Protein AF-A0A3L8BVW7-F1 (afdb_monomer)

Nearest PDB structures (foldseek):
  5ls9-assembly1_E-2  TM=4.929E-01  e=3.696E+00  Archaeoglobus fulgidus
  8w7u-assembly1_A  TM=4.649E-01  e=6.362E+00  Ureaplasma diversum
  1s3q-assembly1_J-2  TM=2.972E-01  e=4.705E+00  Archaeoglobus fulgidus

Radius of gyration: 19.29 Å; Cα contacts (8 Å, |Δi|>4): 44; chains: 1; bounding box: 49×31×50 Å

Secondary structure (DSSP, 8-state):
---THHHHHHHTTS-S-TT-------S-TTS-HHHHHHHHHHHHHHHHHHHHHHHHH-----HHHHHHHHHHHHHHHHHHHHHHHH-

Sequence (87 aa):
MVNLEKAQVMKKYITGDSNRFIPATRYETDKTVSALKGLAQRAILEADKLRVDYLDNDVPCTNVSIRRLQRIAAAAETEVILRNLFN

Solvent-accessible surface area (backbone atoms only — not comparable to full-atom values): 5277 Å² total; per-residue (Å²): 141,84,66,74,63,67,60,52,66,62,53,74,75,76,75,66,70,95,80,67,85,73,79,81,85,80,55,72,81,90,54,50,68,68,53,30,53,54,48,19,54,50,26,46,54,55,32,51,48,56,51,50,61,28,70,79,61,77,50,83,73,62,61,64,58,41,52,49,26,48,51,51,19,52,47,29,50,49,38,44,51,51,43,77,75,76,110

Foldseek 3Di:
DDDCVVVVVVVVVVPDDPPDDDDDDQPPPVDDLVRLQVLLVVLQVVLVVLVVVCVVPVPPDPVVSSVVSNVSNVRSVVNSVVVVVPD

Structure (mmCIF, N/CA/C/O backbone):
data_AF-A0A3L8BVW7-F1
#
_entry.id   AF-A0A3L8BVW7-F1
#
loop_
_atom_site.group_PDB
_atom_site.id
_atom_site.type_symbol
_atom_site.label_atom_id
_atom_site.label_alt_id
_atom_site.label_comp_id
_atom_site.label_asym_id
_atom_site.label_entity_id
_atom_site.label_seq_id
_atom_site.pdbx_PDB_ins_code
_atom_site.Cartn_x
_atom_site.Cartn_y
_atom_site.Cartn_z
_atom_site.occupancy
_atom_site.B_iso_or_equiv
_atom_site.auth_seq_id
_atom_site.auth_comp_id
_atom_site.auth_asym_id
_atom_site.auth_atom_id
_atom_site.pdbx_PDB_model_num
ATOM 1 N N . MET A 1 1 ? 38.115 25.906 13.446 1.00 51.16 1 MET A N 1
ATOM 2 C CA . MET A 1 1 ? 36.890 25.833 14.272 1.00 51.16 1 MET A CA 1
ATOM 3 C C . MET A 1 1 ? 35.703 25.595 13.349 1.00 51.16 1 MET A C 1
ATOM 5 O O . MET A 1 1 ? 35.353 26.516 1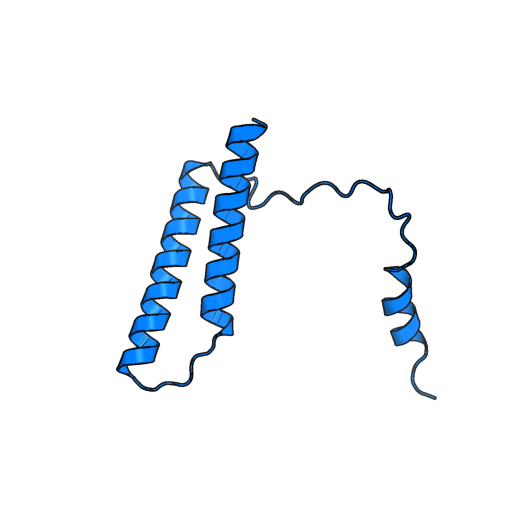2.633 1.00 51.16 1 MET A O 1
ATOM 9 N N . VAL A 1 2 ? 35.169 24.365 13.322 1.00 39.94 2 VAL A N 1
ATOM 10 C CA . VAL A 1 2 ? 33.908 23.932 12.669 1.00 39.94 2 VAL A CA 1
ATOM 11 C C . VAL A 1 2 ? 33.489 22.610 13.336 1.00 39.94 2 VAL A C 1
ATOM 13 O O . VAL A 1 2 ? 34.357 21.778 13.574 1.00 39.94 2 VAL A O 1
ATOM 16 N N . ASN A 1 3 ? 32.224 22.300 13.630 1.00 46.19 3 ASN A N 1
ATOM 17 C CA . ASN A 1 3 ? 31.284 23.094 14.430 1.00 46.19 3 ASN A CA 1
ATOM 18 C C . ASN A 1 3 ? 30.670 22.113 15.445 1.00 46.19 3 ASN A C 1
ATOM 20 O O . ASN A 1 3 ? 30.022 21.146 15.036 1.00 46.19 3 ASN A O 1
ATOM 24 N N . LEU A 1 4 ? 30.885 22.323 16.751 1.00 49.19 4 LEU A N 1
ATOM 25 C CA . LEU A 1 4 ? 30.452 21.378 17.801 1.00 49.19 4 LEU A CA 1
ATOM 26 C C . LEU A 1 4 ? 28.925 21.154 17.833 1.00 49.19 4 LEU A C 1
ATOM 28 O O . LEU A 1 4 ? 28.457 20.124 18.317 1.00 49.19 4 LEU A O 1
ATOM 32 N N . GLU A 1 5 ? 28.154 22.081 17.273 1.00 52.03 5 GLU A N 1
ATOM 33 C CA . GLU A 1 5 ? 26.689 22.056 17.231 1.00 52.03 5 GLU A CA 1
ATOM 34 C C . GLU A 1 5 ? 26.129 20.810 16.527 1.00 52.03 5 GLU A C 1
ATOM 36 O O . GLU A 1 5 ? 25.176 20.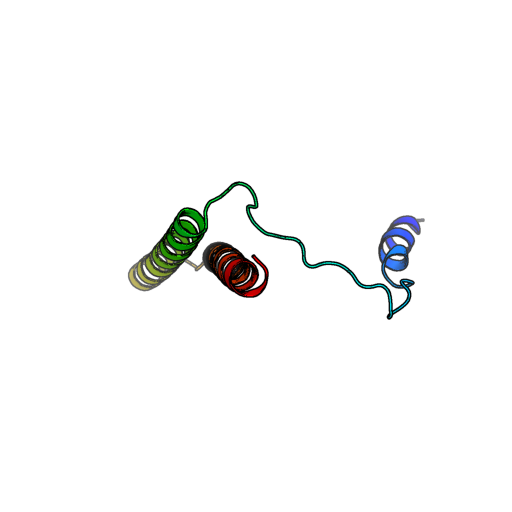203 17.016 1.00 52.03 5 GLU A O 1
ATOM 41 N N . LYS A 1 6 ? 26.750 20.344 15.429 1.00 48.94 6 LYS A N 1
ATOM 42 C CA . LYS A 1 6 ? 26.271 19.141 14.715 1.00 48.94 6 LYS A CA 1
ATOM 43 C C . LYS A 1 6 ? 26.386 17.870 15.567 1.00 48.94 6 LYS A C 1
ATOM 45 O O . LYS A 1 6 ? 25.529 16.994 15.468 1.00 48.94 6 LYS A O 1
ATOM 50 N N . ALA A 1 7 ? 27.382 17.791 16.452 1.00 45.06 7 ALA A N 1
ATOM 51 C CA . ALA A 1 7 ? 27.517 16.681 17.397 1.00 45.06 7 ALA A CA 1
ATOM 52 C C . ALA A 1 7 ? 26.481 16.748 18.538 1.00 45.06 7 ALA A C 1
ATOM 54 O O . ALA A 1 7 ? 26.046 15.710 19.038 1.00 45.06 7 ALA A O 1
ATOM 55 N N . GLN A 1 8 ? 26.042 17.950 18.930 1.00 46.44 8 GLN A N 1
ATOM 56 C CA . GLN A 1 8 ? 24.994 18.127 19.941 1.00 46.44 8 GLN A CA 1
ATOM 57 C C . GLN A 1 8 ? 23.596 17.784 19.407 1.00 46.44 8 GLN A C 1
ATOM 59 O O . GLN A 1 8 ? 22.813 17.170 20.133 1.00 46.44 8 GLN A O 1
ATOM 64 N N . VAL A 1 9 ? 23.298 18.080 18.135 1.00 45.78 9 VAL A N 1
ATOM 65 C CA . VAL A 1 9 ? 22.020 17.688 17.503 1.00 45.78 9 VAL A CA 1
ATOM 66 C C . VAL A 1 9 ? 21.872 16.163 17.428 1.00 45.78 9 VAL A C 1
ATOM 68 O O . VAL A 1 9 ? 20.787 15.648 17.688 1.00 45.78 9 VAL A O 1
ATOM 71 N N . MET A 1 10 ? 22.953 15.421 17.157 1.00 43.25 10 MET A N 1
ATOM 72 C CA . MET A 1 10 ? 22.912 13.951 17.126 1.00 43.25 10 MET A CA 1
ATOM 73 C C . MET A 1 10 ? 22.867 13.300 18.518 1.00 43.25 10 MET A C 1
ATOM 75 O O . MET A 1 10 ? 22.216 12.271 18.683 1.00 43.25 10 MET A O 1
ATOM 79 N N . LYS A 1 11 ? 23.499 13.892 19.544 1.00 40.03 11 LYS A N 1
ATOM 80 C CA . LYS A 1 11 ? 23.480 13.328 20.908 1.00 40.03 11 LYS A CA 1
ATOM 81 C C . LYS A 1 11 ? 22.137 13.467 21.631 1.00 40.03 11 LYS A C 1
ATOM 83 O O . LYS A 1 11 ? 21.856 12.662 22.512 1.00 40.03 11 LYS A O 1
ATOM 88 N N . LYS A 1 12 ? 21.289 14.434 21.261 1.00 45.16 12 LYS A N 1
ATOM 89 C CA . LYS A 1 12 ? 20.032 14.713 21.985 1.00 45.16 12 LYS A CA 1
ATOM 90 C C . LYS A 1 12 ? 18.935 13.646 21.812 1.00 45.16 12 LYS A C 1
ATOM 92 O O . LYS A 1 12 ? 17.955 13.677 22.546 1.00 45.16 12 LYS A O 1
ATOM 97 N N . TYR A 1 13 ? 19.113 12.702 20.885 1.00 51.09 13 TYR A N 1
ATOM 98 C CA . TYR A 1 13 ? 18.175 11.600 20.625 1.00 51.09 13 TYR A CA 1
ATOM 99 C C . TYR A 1 13 ? 18.615 10.244 21.207 1.00 51.09 13 TYR A C 1
ATOM 101 O O . TYR A 1 13 ? 17.880 9.272 21.074 1.00 51.09 13 TYR A O 1
ATOM 109 N N . ILE A 1 14 ? 19.786 10.160 21.858 1.00 54.53 14 ILE A N 1
ATOM 110 C CA . ILE A 1 14 ? 20.351 8.895 22.383 1.00 54.53 14 ILE A CA 1
ATOM 111 C C . ILE A 1 14 ? 20.569 8.961 23.909 1.00 54.53 14 ILE A C 1
ATOM 113 O O . ILE A 1 14 ? 21.467 8.339 24.467 1.00 54.53 14 ILE A O 1
ATOM 117 N N . THR A 1 15 ? 19.718 9.723 24.597 1.00 49.91 15 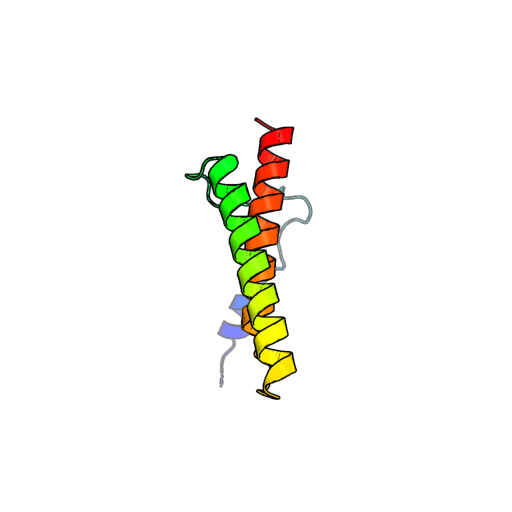THR A N 1
ATOM 118 C CA . THR A 1 15 ? 19.514 9.659 26.056 1.00 49.91 15 THR A CA 1
ATOM 119 C C . THR A 1 15 ? 18.017 9.721 26.366 1.00 49.91 15 THR A C 1
ATOM 121 O O . THR A 1 15 ? 17.552 10.579 27.114 1.00 49.91 15 THR A O 1
ATOM 124 N N . GLY A 1 16 ? 17.243 8.853 25.714 1.00 47.12 16 GLY A N 1
ATOM 125 C CA . GLY A 1 16 ? 15.874 8.550 26.121 1.00 47.12 16 GLY A CA 1
ATOM 126 C C . GLY A 1 16 ? 15.879 7.327 27.030 1.00 47.12 16 GLY A C 1
ATOM 127 O O . GLY A 1 16 ? 16.538 6.341 26.703 1.00 47.12 16 GLY A O 1
ATOM 128 N N . ASP A 1 17 ? 15.140 7.382 28.142 1.00 54.06 17 ASP A N 1
ATOM 129 C CA . ASP A 1 17 ? 14.822 6.196 28.942 1.00 54.06 17 ASP A CA 1
ATOM 130 C C . ASP A 1 17 ? 14.315 5.084 28.010 1.00 54.06 17 ASP A C 1
ATOM 132 O O . ASP A 1 17 ? 13.299 5.265 27.332 1.00 54.06 17 ASP A O 1
ATOM 136 N N . SER A 1 18 ? 14.969 3.919 28.004 1.00 59.31 18 SER A N 1
ATOM 137 C CA . SER A 1 18 ? 14.609 2.782 27.136 1.00 59.31 18 SER A CA 1
ATOM 138 C C . SER A 1 18 ? 13.211 2.201 27.404 1.00 59.31 18 SER A C 1
ATOM 140 O O . SER A 1 18 ? 12.769 1.315 26.681 1.00 59.31 18 SER A O 1
ATOM 142 N N . ASN A 1 19 ? 12.514 2.712 28.426 1.00 63.69 19 ASN A N 1
ATOM 143 C CA . ASN A 1 19 ? 11.179 2.300 28.857 1.00 63.69 19 ASN A CA 1
ATOM 144 C C . ASN A 1 19 ? 10.074 3.328 28.542 1.00 63.69 19 ASN A C 1
ATOM 146 O O . ASN A 1 19 ? 8.929 3.124 28.945 1.00 63.69 19 ASN A O 1
ATOM 150 N N . ARG A 1 20 ? 10.358 4.439 27.843 1.00 67.44 20 ARG A N 1
ATOM 151 C CA . ARG A 1 20 ? 9.284 5.343 27.394 1.00 67.44 20 ARG A CA 1
ATOM 152 C C . ARG A 1 20 ? 8.515 4.713 26.237 1.00 67.44 20 ARG A C 1
ATOM 154 O O . ARG A 1 20 ? 9.028 4.613 25.128 1.00 67.44 20 ARG A O 1
ATOM 161 N N . PHE A 1 21 ? 7.263 4.341 26.497 1.00 74.06 21 PHE A N 1
ATOM 162 C CA . PHE A 1 21 ? 6.319 3.927 25.464 1.00 74.06 21 PHE A CA 1
ATOM 163 C C . PHE A 1 21 ? 6.130 5.054 24.439 1.00 74.06 21 PHE A C 1
ATOM 165 O O . PHE A 1 21 ? 5.593 6.115 24.761 1.00 74.06 21 PHE A O 1
ATOM 172 N N . ILE A 1 22 ? 6.576 4.819 23.205 1.00 74.19 22 ILE A N 1
ATOM 173 C CA . ILE A 1 22 ? 6.301 5.691 22.063 1.00 74.19 22 ILE A CA 1
ATOM 174 C C . ILE A 1 22 ? 5.073 5.105 21.353 1.00 74.19 22 ILE A C 1
ATOM 176 O O . ILE A 1 22 ? 5.176 4.001 20.813 1.00 74.19 22 ILE A O 1
ATOM 180 N N . PRO A 1 23 ? 3.911 5.786 21.353 1.00 67.75 23 PRO A N 1
ATOM 181 C CA . PRO A 1 23 ? 2.737 5.296 20.642 1.00 67.75 23 PRO A CA 1
ATOM 182 C C . PRO A 1 23 ? 3.020 5.221 19.139 1.00 67.75 23 PRO A C 1
ATOM 184 O O . PRO A 1 23 ? 3.674 6.098 18.574 1.00 67.75 23 PRO A O 1
ATOM 187 N N . ALA A 1 24 ? 2.503 4.183 18.479 1.00 72.75 24 ALA A N 1
ATOM 188 C CA . ALA A 1 24 ? 2.634 4.039 17.036 1.00 72.75 24 ALA A CA 1
ATOM 189 C C . ALA A 1 24 ? 1.932 5.200 16.312 1.00 72.75 24 ALA A C 1
ATOM 191 O O . ALA A 1 24 ? 0.729 5.417 16.483 1.00 72.75 24 ALA A O 1
ATOM 192 N N . THR A 1 25 ? 2.677 5.936 15.484 1.00 81.19 25 THR A N 1
ATOM 193 C CA . THR A 1 25 ? 2.122 7.001 14.643 1.00 81.19 25 THR A CA 1
ATOM 194 C C . THR A 1 25 ? 1.129 6.403 13.650 1.00 81.19 25 THR A C 1
ATOM 196 O O . THR A 1 25 ? 1.513 5.630 12.773 1.00 81.19 25 THR A O 1
ATOM 199 N N . ARG A 1 26 ? -0.149 6.766 13.789 1.00 84.31 26 ARG A N 1
ATOM 200 C CA . ARG A 1 26 ? -1.226 6.336 12.889 1.00 84.31 26 ARG A CA 1
ATOM 201 C C . ARG A 1 26 ? -1.065 6.990 11.515 1.00 84.31 26 ARG A C 1
ATOM 203 O O . ARG A 1 26 ? -0.684 8.157 11.425 1.00 84.31 26 ARG A O 1
ATOM 210 N N . TYR A 1 27 ? -1.361 6.247 10.455 1.00 88.69 27 TYR A N 1
ATOM 211 C CA . TYR A 1 27 ? -1.243 6.713 9.071 1.00 88.69 27 TYR A CA 1
ATOM 212 C C . TYR A 1 27 ? -2.613 7.158 8.535 1.00 88.69 27 TYR A C 1
ATOM 214 O O . TYR A 1 27 ? -3.611 6.483 8.779 1.00 88.69 27 TYR A O 1
ATOM 222 N N . GLU A 1 28 ? -2.668 8.296 7.825 1.00 86.19 28 GLU A N 1
ATOM 223 C CA . GLU A 1 28 ? -3.858 8.797 7.098 1.00 86.19 28 GLU A CA 1
ATOM 224 C C . GLU A 1 28 ? -5.182 8.610 7.885 1.00 86.19 28 GLU A C 1
ATOM 226 O O . GLU A 1 28 ? -6.113 7.905 7.471 1.00 86.19 28 GLU A O 1
ATOM 231 N N . THR A 1 29 ? -5.234 9.177 9.096 1.00 84.88 29 THR A N 1
ATOM 232 C CA . THR A 1 29 ? -6.330 8.988 10.068 1.00 84.88 29 THR A CA 1
ATOM 233 C C . THR A 1 29 ? -7.688 9.491 9.575 1.00 84.88 29 THR A C 1
ATOM 235 O O . THR A 1 29 ? -8.717 8.998 10.028 1.00 84.88 29 THR A O 1
ATOM 238 N N . ASP A 1 30 ? -7.688 10.409 8.610 1.00 90.31 30 ASP A N 1
ATOM 239 C CA . ASP A 1 30 ? -8.847 10.958 7.901 1.00 90.31 30 ASP A CA 1
ATOM 240 C C . ASP A 1 30 ? -9.518 9.962 6.937 1.00 90.31 30 ASP A C 1
ATOM 242 O O . ASP A 1 30 ? -10.708 10.082 6.641 1.00 90.31 30 ASP A O 1
ATOM 246 N N . LYS A 1 31 ? -8.773 8.975 6.424 1.00 89.81 31 LYS A N 1
ATOM 247 C CA . LYS A 1 31 ? -9.261 8.058 5.381 1.00 89.81 31 LYS A CA 1
ATOM 248 C C . LYS A 1 31 ? -10.076 6.923 5.973 1.00 89.81 31 LYS A C 1
ATOM 250 O O . LYS A 1 31 ? -9.813 6.471 7.079 1.00 89.81 31 LYS A O 1
ATOM 255 N N . THR A 1 32 ? -11.044 6.395 5.228 1.00 93.94 32 THR A N 1
ATOM 256 C CA . THR A 1 32 ? -11.758 5.167 5.623 1.00 93.94 32 THR A CA 1
ATOM 257 C C . THR A 1 32 ? -10.897 3.923 5.376 1.00 93.94 32 THR A C 1
ATOM 259 O O . THR A 1 32 ? -9.982 3.943 4.554 1.00 93.94 32 THR A O 1
ATOM 262 N N . VAL A 1 33 ? -11.220 2.795 6.023 1.00 93.19 33 VAL A N 1
ATOM 263 C CA . VAL A 1 33 ? -10.542 1.501 5.777 1.00 93.19 33 VAL A CA 1
ATOM 264 C C . VAL A 1 33 ? -10.587 1.102 4.294 1.00 93.19 33 VAL A C 1
ATOM 266 O O . VAL A 1 33 ? -9.601 0.595 3.764 1.00 93.19 33 VAL A O 1
ATOM 269 N N . SER A 1 34 ? -11.697 1.373 3.597 1.00 95.12 34 SER A N 1
ATOM 270 C CA . SER A 1 34 ? -11.813 1.114 2.154 1.00 95.12 34 SER A CA 1
ATOM 271 C C . SER A 1 34 ? -10.881 2.012 1.328 1.00 95.12 34 SER A C 1
ATOM 273 O O . SER A 1 34 ? -10.187 1.532 0.432 1.00 95.12 34 SER A O 1
ATOM 275 N N . ALA A 1 35 ? -10.783 3.301 1.678 1.00 95.19 35 ALA A N 1
ATOM 276 C CA . ALA A 1 35 ? -9.871 4.232 1.018 1.00 95.19 35 ALA A CA 1
ATOM 277 C C . ALA A 1 35 ? -8.393 3.853 1.232 1.00 95.19 35 ALA A C 1
ATOM 279 O O . ALA A 1 35 ? -7.613 3.920 0.285 1.00 95.19 35 ALA A O 1
ATOM 280 N N . LEU A 1 36 ? -8.015 3.389 2.431 1.00 95.06 36 LEU A N 1
ATOM 281 C CA . LEU A 1 36 ? -6.668 2.871 2.707 1.00 95.06 36 LEU A CA 1
ATOM 282 C C . LEU A 1 36 ? -6.341 1.624 1.874 1.00 95.06 36 LEU A C 1
ATOM 284 O O . LEU A 1 36 ? -5.265 1.556 1.285 1.00 95.06 36 LEU A O 1
ATOM 288 N N . LYS A 1 37 ? -7.274 0.666 1.760 1.00 96.25 37 LYS A N 1
ATOM 289 C CA . LYS A 1 37 ? -7.100 -0.516 0.895 1.00 96.25 37 LYS A CA 1
ATOM 290 C C . LYS A 1 37 ? -6.896 -0.122 -0.571 1.00 96.25 37 LYS A C 1
ATOM 292 O O . LYS A 1 37 ? -5.976 -0.624 -1.211 1.00 96.25 37 LYS A O 1
ATOM 297 N N . GLY A 1 38 ? -7.696 0.815 -1.086 1.00 97.12 38 GLY A N 1
ATOM 298 C CA . GLY A 1 38 ? -7.538 1.332 -2.450 1.00 97.12 38 GLY A CA 1
ATOM 299 C C . GLY A 1 38 ? -6.219 2.085 -2.671 1.00 97.12 38 GLY A C 1
ATOM 300 O O . GLY A 1 38 ? -5.628 1.994 -3.747 1.00 97.12 38 GLY A O 1
ATOM 301 N N . LEU A 1 39 ? -5.725 2.793 -1.650 1.00 96.31 39 LEU A N 1
ATOM 302 C CA . LEU A 1 39 ? -4.428 3.473 -1.663 1.00 96.31 39 LEU A CA 1
ATOM 303 C C . LEU A 1 39 ? -3.276 2.456 -1.722 1.00 96.31 39 LEU A C 1
ATOM 305 O O . LEU A 1 39 ? -2.401 2.589 -2.579 1.00 96.31 39 LEU A O 1
ATOM 309 N N . ALA A 1 40 ? -3.316 1.407 -0.892 1.00 96.56 40 ALA A N 1
ATOM 310 C CA . ALA A 1 40 ? -2.332 0.325 -0.912 1.00 96.56 40 ALA A CA 1
ATOM 311 C C . ALA A 1 40 ? -2.275 -0.379 -2.276 1.00 96.56 40 ALA A C 1
ATOM 313 O O . ALA A 1 40 ? -1.212 -0.449 -2.892 1.00 96.56 40 ALA A O 1
ATOM 314 N N . GLN A 1 41 ? -3.430 -0.811 -2.792 1.00 97.56 41 GLN A N 1
ATOM 315 C CA . GLN A 1 41 ? -3.544 -1.462 -4.101 1.00 97.56 41 GLN A CA 1
ATOM 316 C C . GLN A 1 41 ? -3.000 -0.586 -5.236 1.00 97.56 41 GLN A C 1
ATOM 318 O O . GLN A 1 41 ? -2.248 -1.071 -6.080 1.00 97.56 41 GLN A O 1
ATOM 323 N N . ARG A 1 42 ? -3.328 0.714 -5.248 1.00 97.81 42 ARG A N 1
ATOM 324 C CA . ARG A 1 42 ? -2.819 1.649 -6.262 1.00 97.81 42 ARG A CA 1
ATOM 325 C C . ARG A 1 42 ? -1.300 1.795 -6.193 1.00 97.81 42 ARG A C 1
ATOM 327 O O . ARG A 1 42 ? -0.652 1.749 -7.232 1.00 97.81 42 ARG A O 1
ATOM 334 N N . ALA A 1 43 ? -0.739 1.935 -4.992 1.00 96.50 43 ALA A N 1
ATOM 335 C CA . ALA A 1 43 ? 0.703 2.069 -4.808 1.00 96.50 43 ALA A CA 1
ATOM 336 C C . ALA A 1 43 ? 1.469 0.792 -5.210 1.00 96.50 43 ALA A C 1
ATOM 338 O O . ALA A 1 43 ? 2.561 0.894 -5.765 1.00 96.50 43 ALA A O 1
ATOM 339 N N . ILE A 1 44 ? 0.892 -0.396 -4.990 1.00 96.88 44 ILE A N 1
ATOM 340 C CA . ILE A 1 44 ? 1.445 -1.672 -5.477 1.00 96.88 44 ILE A CA 1
ATOM 341 C C . ILE A 1 44 ? 1.443 -1.704 -7.011 1.00 96.88 44 ILE A C 1
ATOM 343 O O . ILE A 1 44 ? 2.502 -1.874 -7.608 1.00 96.88 44 ILE A O 1
ATOM 347 N N . LEU A 1 45 ? 0.294 -1.449 -7.649 1.00 97.00 45 LEU A N 1
ATOM 348 C CA . LEU A 1 45 ? 0.168 -1.455 -9.114 1.00 97.00 45 LEU A CA 1
ATOM 349 C C . LEU A 1 45 ? 1.106 -0.447 -9.796 1.00 97.00 45 LEU A C 1
ATOM 351 O O . LEU A 1 45 ? 1.690 -0.749 -10.832 1.00 97.00 45 LEU A O 1
ATOM 355 N N . GLU A 1 46 ? 1.281 0.741 -9.214 1.00 95.25 46 GLU A N 1
ATOM 356 C CA . GLU A 1 46 ? 2.218 1.750 -9.716 1.00 95.25 46 GLU A CA 1
ATOM 357 C C . GLU A 1 46 ? 3.682 1.300 -9.551 1.00 95.25 46 GLU A C 1
ATOM 359 O O . GLU A 1 46 ? 4.495 1.489 -10.456 1.00 95.25 46 GLU A O 1
ATOM 364 N N . ALA A 1 47 ? 4.020 0.640 -8.436 1.00 93.56 47 ALA A N 1
ATOM 365 C CA . ALA A 1 47 ? 5.352 0.078 -8.216 1.00 93.56 47 ALA A CA 1
ATOM 366 C C . ALA A 1 47 ? 5.664 -1.073 -9.184 1.00 93.56 47 ALA A C 1
ATOM 368 O O . ALA A 1 47 ? 6.790 -1.162 -9.670 1.00 93.56 47 ALA A O 1
ATOM 369 N N . ASP A 1 48 ? 4.685 -1.930 -9.473 1.00 92.81 48 ASP A N 1
ATOM 370 C CA . ASP A 1 48 ? 4.822 -3.040 -10.418 1.00 92.81 48 ASP A CA 1
ATOM 371 C C . ASP A 1 48 ? 4.907 -2.550 -11.861 1.00 92.81 48 ASP A C 1
ATOM 373 O O . ASP A 1 48 ? 5.771 -3.013 -12.604 1.00 92.81 48 ASP A O 1
ATOM 377 N N . LYS A 1 49 ? 4.120 -1.535 -12.238 1.00 91.56 49 LYS A N 1
ATOM 378 C CA . LYS A 1 49 ? 4.273 -0.886 -13.542 1.00 91.56 49 LYS A CA 1
ATOM 379 C C . LYS A 1 49 ? 5.694 -0.341 -13.727 1.00 91.56 49 LYS A C 1
ATOM 381 O O . LYS A 1 49 ? 6.331 -0.647 -14.726 1.00 91.56 49 LYS A O 1
ATOM 386 N N . LEU A 1 50 ? 6.239 0.367 -12.732 1.00 89.31 50 LEU A N 1
ATOM 387 C CA . LEU A 1 50 ? 7.621 0.867 -12.779 1.00 89.31 50 LEU A CA 1
ATOM 388 C C . LEU A 1 50 ? 8.688 -0.245 -12.840 1.00 89.31 50 LEU A C 1
ATOM 390 O O . LEU A 1 50 ? 9.803 0.025 -13.281 1.00 89.31 50 LEU A O 1
ATOM 394 N N . ARG A 1 51 ? 8.388 -1.477 -12.400 1.00 87.38 51 ARG A N 1
ATOM 395 C CA . ARG A 1 51 ? 9.282 -2.641 -12.568 1.00 87.38 51 ARG A CA 1
ATOM 396 C C . ARG A 1 51 ? 9.267 -3.178 -13.994 1.00 87.38 51 ARG A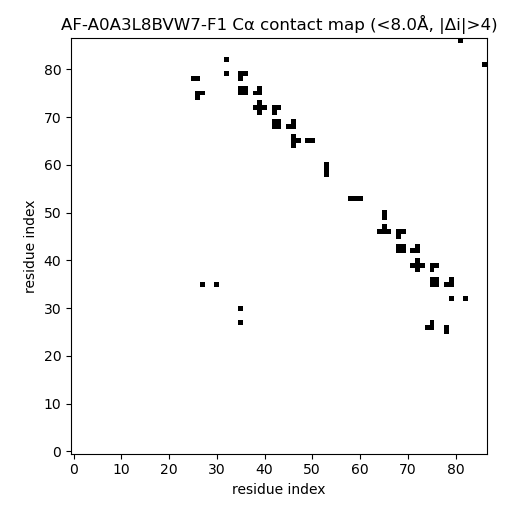 C 1
ATOM 398 O O . ARG A 1 51 ? 10.324 -3.548 -14.491 1.00 87.38 51 ARG A O 1
ATOM 405 N N . VAL A 1 52 ? 8.094 -3.221 -14.622 1.00 87.69 52 VAL A N 1
ATOM 406 C CA . VAL A 1 52 ? 7.935 -3.647 -16.021 1.00 87.69 52 VAL A CA 1
ATOM 407 C C . VAL A 1 52 ? 8.543 -2.598 -16.953 1.00 87.69 52 VAL A C 1
ATOM 409 O O . VAL A 1 52 ? 9.452 -2.920 -17.708 1.00 87.69 52 VAL A O 1
ATOM 412 N N . ASP A 1 53 ? 8.169 -1.324 -16.786 1.00 84.06 53 ASP A N 1
ATOM 413 C CA . ASP A 1 53 ? 8.724 -0.198 -17.548 1.00 84.06 53 ASP A CA 1
ATOM 414 C C . ASP A 1 53 ? 10.268 -0.126 -17.423 1.00 84.06 53 ASP A C 1
ATOM 416 O O . ASP A 1 53 ? 10.947 0.274 -18.367 1.00 84.06 53 ASP A O 1
ATOM 420 N N . TYR A 1 54 ? 10.837 -0.534 -16.278 1.00 81.12 54 TYR A N 1
ATOM 421 C CA . TYR A 1 54 ? 12.287 -0.686 -16.088 1.00 81.12 54 TYR A CA 1
ATOM 422 C C . TYR A 1 54 ? 12.881 -1.822 -16.932 1.00 81.12 54 TYR A C 1
ATOM 424 O O . TYR A 1 54 ? 13.876 -1.614 -17.624 1.00 81.12 54 TYR A O 1
ATOM 432 N N . LEU A 1 55 ? 1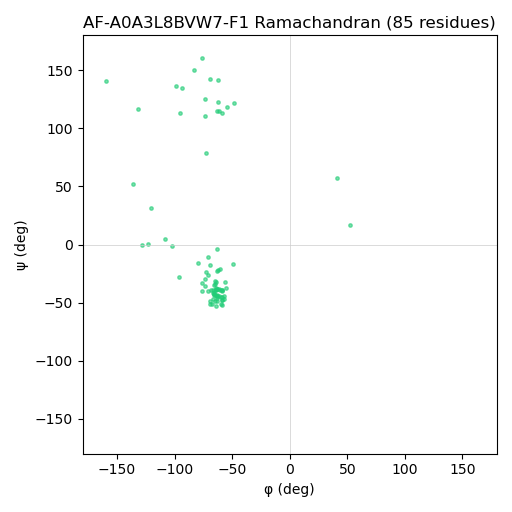2.286 -3.016 -16.841 1.00 80.25 55 LEU A N 1
ATOM 433 C CA . LEU A 1 55 ? 12.779 -4.236 -17.479 1.00 80.25 55 LEU A CA 1
ATOM 434 C C . LEU A 1 55 ? 12.771 -4.124 -19.010 1.00 80.25 55 LEU A C 1
ATOM 436 O O . LEU A 1 55 ? 13.707 -4.580 -19.656 1.00 80.25 55 LEU A O 1
ATOM 440 N N . ASP A 1 56 ? 11.739 -3.489 -19.565 1.00 80.06 56 ASP A N 1
ATOM 441 C CA . ASP A 1 56 ? 11.518 -3.416 -21.012 1.00 80.06 56 ASP A CA 1
ATOM 442 C C . ASP A 1 56 ? 12.383 -2.352 -21.720 1.00 80.06 56 ASP A C 1
ATOM 444 O O . ASP A 1 56 ? 12.497 -2.379 -22.944 1.00 80.06 56 ASP A O 1
ATOM 448 N N . ASN A 1 57 ? 12.978 -1.400 -20.983 1.00 74.50 57 ASN A N 1
ATOM 449 C CA . ASN A 1 57 ? 13.641 -0.222 -21.568 1.00 74.50 57 ASN A CA 1
ATOM 450 C C . ASN A 1 57 ? 15.124 -0.037 -21.174 1.00 74.50 57 ASN A C 1
ATOM 452 O O . ASN A 1 57 ? 15.717 0.963 -21.578 1.00 74.50 57 ASN A O 1
ATOM 456 N N . ASP A 1 58 ? 15.719 -0.920 -20.359 1.00 64.44 58 ASP A N 1
ATOM 457 C CA . ASP A 1 58 ? 17.100 -0.803 -19.825 1.00 64.44 58 ASP A CA 1
ATOM 458 C C . ASP A 1 58 ? 17.421 0.547 -19.116 1.00 64.44 58 ASP A C 1
ATOM 460 O O . ASP A 1 58 ? 18.575 0.907 -18.863 1.00 64.44 58 ASP A O 1
ATOM 464 N N . VAL A 1 59 ? 16.393 1.320 -18.745 1.00 63.47 59 VAL A N 1
ATOM 465 C CA . VAL A 1 59 ? 16.526 2.639 -18.100 1.00 63.47 59 VAL A CA 1
ATOM 466 C C . VAL A 1 59 ? 16.962 2.450 -16.648 1.00 63.47 59 VAL A C 1
ATOM 468 O O . VAL A 1 59 ? 16.231 1.805 -15.915 1.00 63.47 59 VAL A O 1
ATOM 471 N N . PRO A 1 60 ? 18.055 3.044 -16.132 1.00 60.53 60 PRO A N 1
ATOM 472 C CA . PRO A 1 60 ? 18.527 2.776 -14.769 1.00 60.53 60 PRO A CA 1
ATOM 473 C C . PRO A 1 60 ? 17.453 3.007 -13.687 1.00 60.53 60 PRO A C 1
ATOM 475 O O . PRO A 1 60 ? 16.976 4.125 -13.475 1.00 60.53 60 PRO A O 1
ATOM 478 N N . CYS A 1 61 ? 17.096 1.938 -12.960 1.00 58.47 61 CYS A N 1
ATOM 479 C CA . CYS A 1 61 ? 16.022 1.953 -11.972 1.00 58.47 61 CYS A CA 1
ATOM 480 C C . CYS A 1 61 ? 16.325 2.955 -10.857 1.00 58.47 61 CYS A C 1
ATOM 482 O O . CYS A 1 61 ? 17.195 2.724 -10.006 1.00 58.47 61 CYS A O 1
ATOM 484 N N . THR A 1 62 ? 15.509 4.005 -10.746 1.00 63.44 62 THR A N 1
ATOM 485 C CA . THR A 1 62 ? 15.408 4.746 -9.488 1.00 63.44 62 THR A CA 1
ATOM 486 C C . THR A 1 62 ? 14.637 3.898 -8.476 1.00 63.44 62 THR A C 1
ATOM 488 O O . THR A 1 62 ? 13.480 4.151 -8.150 1.00 63.44 62 THR A O 1
ATOM 491 N N . ASN A 1 63 ? 15.333 2.916 -7.889 1.00 75.69 63 ASN A N 1
ATOM 492 C CA . ASN A 1 63 ? 14.872 2.070 -6.779 1.00 75.69 63 ASN A CA 1
ATOM 493 C C . ASN A 1 63 ? 14.268 2.887 -5.612 1.00 75.69 63 ASN A C 1
ATOM 495 O O . ASN A 1 63 ? 13.606 2.345 -4.732 1.00 75.69 63 ASN A O 1
ATOM 499 N N . VAL A 1 64 ? 14.529 4.195 -5.555 1.00 84.19 64 VAL A N 1
ATOM 500 C CA . VAL A 1 64 ? 13.878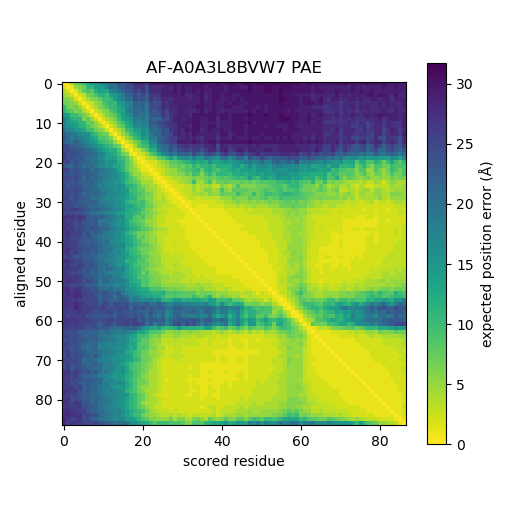 5.172 -4.672 1.00 84.19 64 VAL A CA 1
ATOM 501 C C . VAL A 1 64 ? 12.356 5.225 -4.880 1.00 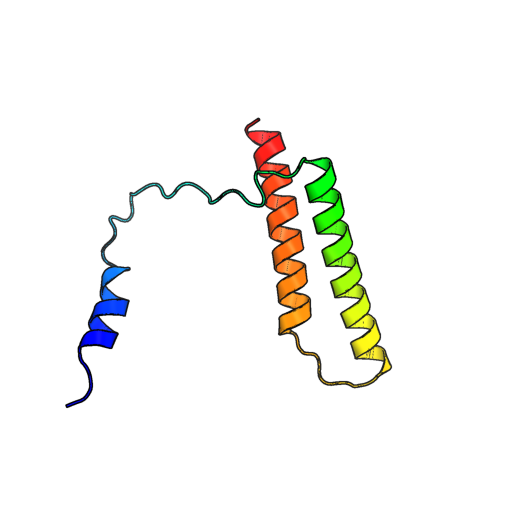84.19 64 VAL A C 1
ATOM 503 O O . VAL A 1 64 ? 11.626 5.159 -3.894 1.00 84.19 64 VAL A O 1
ATOM 506 N N . SER A 1 65 ? 11.870 5.299 -6.122 1.00 87.94 65 SER A N 1
ATOM 507 C CA . SER A 1 65 ? 10.444 5.466 -6.451 1.00 87.94 65 SER A CA 1
ATOM 508 C C . SER A 1 65 ? 9.634 4.217 -6.105 1.00 87.94 65 SER A C 1
ATOM 510 O O . SER A 1 65 ? 8.663 4.303 -5.355 1.00 87.94 65 SER A O 1
ATOM 512 N N . ILE A 1 66 ? 10.108 3.041 -6.529 1.00 90.25 66 ILE A N 1
ATOM 513 C CA . ILE A 1 66 ? 9.510 1.743 -6.177 1.00 90.25 66 ILE A CA 1
ATOM 514 C C . ILE A 1 66 ? 9.497 1.556 -4.651 1.00 90.25 66 ILE A C 1
ATOM 516 O O . ILE A 1 66 ? 8.450 1.267 -4.076 1.00 90.25 66 ILE A O 1
ATOM 520 N N . ARG A 1 67 ? 10.617 1.816 -3.952 1.00 91.44 67 ARG A N 1
ATOM 521 C CA . ARG A 1 67 ? 10.662 1.715 -2.479 1.00 91.44 67 ARG A CA 1
ATOM 522 C C . ARG A 1 67 ? 9.753 2.728 -1.779 1.00 91.44 67 ARG A C 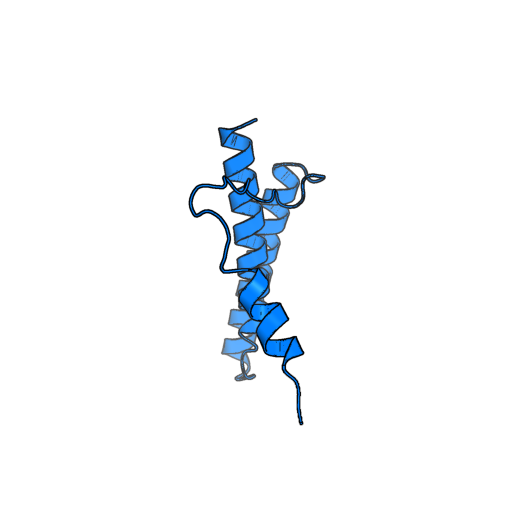1
ATOM 524 O O . ARG A 1 67 ? 9.229 2.417 -0.711 1.00 91.44 67 ARG A O 1
ATOM 531 N N . ARG A 1 68 ? 9.544 3.924 -2.342 1.00 94.00 68 ARG A N 1
ATOM 532 C CA . ARG A 1 68 ? 8.581 4.908 -1.817 1.00 94.00 68 ARG A CA 1
ATOM 533 C C . ARG A 1 68 ? 7.153 4.375 -1.922 1.00 94.00 68 ARG A C 1
ATOM 535 O O . ARG A 1 68 ? 6.441 4.403 -0.923 1.00 94.00 68 ARG A O 1
ATOM 542 N N . LEU A 1 69 ? 6.763 3.857 -3.083 1.00 95.25 69 LEU A N 1
ATOM 543 C CA . LEU A 1 69 ? 5.434 3.285 -3.313 1.00 95.25 69 LEU A CA 1
ATOM 544 C C . LEU A 1 69 ? 5.178 2.058 -2.424 1.00 95.25 69 LEU A C 1
ATOM 546 O O . LEU A 1 69 ? 4.148 1.988 -1.760 1.00 95.25 69 LEU A O 1
ATOM 550 N N . GLN A 1 70 ? 6.155 1.157 -2.285 1.00 94.75 70 GLN A N 1
ATOM 551 C CA . GLN A 1 70 ? 6.055 0.020 -1.361 1.00 94.75 70 GLN A CA 1
ATOM 552 C C . GLN A 1 70 ? 5.902 0.445 0.108 1.00 94.75 70 GLN A C 1
ATOM 554 O O . GLN A 1 70 ? 5.133 -0.169 0.841 1.00 94.75 70 GLN A O 1
ATOM 559 N N . ARG A 1 71 ? 6.597 1.504 0.552 1.00 94.94 71 ARG A N 1
ATOM 560 C CA . ARG A 1 71 ? 6.418 2.059 1.909 1.00 94.94 71 ARG A CA 1
ATOM 561 C C . ARG A 1 71 ? 5.020 2.636 2.115 1.00 94.94 71 ARG A C 1
ATOM 563 O O . ARG A 1 71 ? 4.458 2.459 3.188 1.00 94.94 71 ARG A O 1
ATOM 570 N N . ILE A 1 72 ? 4.472 3.306 1.101 1.00 95.50 72 ILE A N 1
ATOM 571 C CA . ILE A 1 72 ? 3.106 3.844 1.121 1.00 95.50 72 ILE A CA 1
ATOM 572 C C . ILE A 1 72 ? 2.087 2.699 1.234 1.00 95.50 72 ILE A C 1
ATOM 574 O O . ILE A 1 72 ? 1.212 2.750 2.096 1.00 95.50 72 ILE A O 1
ATOM 578 N N . ALA A 1 73 ? 2.244 1.635 0.437 1.00 96.69 73 ALA A N 1
ATOM 579 C CA . ALA A 1 73 ? 1.391 0.451 0.519 1.00 96.69 73 ALA A CA 1
ATOM 580 C C . ALA A 1 73 ? 1.457 -0.217 1.902 1.00 96.69 73 ALA A C 1
ATOM 582 O O . ALA A 1 73 ? 0.427 -0.394 2.548 1.00 96.69 73 ALA A O 1
ATOM 583 N N . ALA A 1 74 ? 2.667 -0.489 2.403 1.00 95.38 74 ALA A N 1
ATOM 584 C CA . ALA A 1 74 ? 2.870 -1.102 3.714 1.00 95.38 74 ALA A CA 1
ATOM 585 C C . ALA A 1 74 ? 2.300 -0.253 4.865 1.00 95.38 74 ALA A C 1
ATOM 587 O O . ALA A 1 74 ? 1.714 -0.805 5.794 1.00 95.38 74 ALA A O 1
ATOM 588 N N . ALA A 1 75 ? 2.427 1.078 4.812 1.00 94.69 75 ALA A N 1
ATOM 589 C CA . ALA A 1 75 ? 1.850 1.971 5.818 1.00 94.69 75 ALA A CA 1
ATOM 590 C C . ALA A 1 75 ? 0.311 1.931 5.810 1.00 94.69 75 ALA A C 1
ATOM 592 O O . ALA A 1 75 ? -0.309 1.843 6.871 1.00 94.69 75 ALA A O 1
ATOM 593 N N . ALA A 1 76 ? -0.304 1.930 4.624 1.00 95.88 76 ALA A N 1
ATOM 594 C CA . ALA A 1 76 ? -1.753 1.833 4.474 1.00 95.88 76 ALA A CA 1
ATOM 595 C C . ALA A 1 76 ? -2.312 0.477 4.938 1.00 95.88 76 ALA A C 1
ATOM 597 O O . ALA A 1 76 ? -3.309 0.446 5.658 1.00 95.88 76 ALA A O 1
ATOM 598 N N . GLU A 1 77 ? -1.661 -0.637 4.590 1.00 95.50 77 GLU A N 1
ATOM 599 C CA . GLU A 1 77 ? -2.055 -1.973 5.061 1.00 95.50 77 GLU A CA 1
ATOM 600 C C . GLU A 1 77 ? -1.864 -2.133 6.572 1.00 95.50 77 GLU A C 1
ATOM 602 O O . GLU A 1 77 ? -2.756 -2.644 7.250 1.00 95.50 77 GLU A O 1
ATOM 607 N N . THR A 1 78 ? -0.753 -1.631 7.119 1.00 94.38 78 THR A N 1
ATOM 608 C CA . THR A 1 78 ? -0.503 -1.642 8.569 1.00 94.38 78 THR A CA 1
ATOM 609 C C . THR A 1 78 ? -1.603 -0.886 9.312 1.00 94.38 78 THR A C 1
ATOM 611 O O . THR A 1 78 ? -2.143 -1.394 10.289 1.00 94.38 78 THR A O 1
ATOM 614 N N . GLU A 1 79 ? -2.002 0.293 8.832 1.00 94.25 79 GLU A N 1
ATOM 615 C CA . GLU A 1 79 ? -3.098 1.054 9.434 1.00 94.25 79 GLU A CA 1
ATOM 616 C C . GLU A 1 79 ? -4.450 0.328 9.330 1.00 94.25 79 GLU A C 1
ATOM 618 O O . GLU A 1 79 ? -5.230 0.359 10.281 1.00 94.25 79 GLU A O 1
ATOM 623 N N . VAL A 1 80 ? -4.731 -0.367 8.222 1.00 94.25 80 VAL A N 1
ATOM 624 C CA . VAL A 1 80 ? -5.931 -1.214 8.099 1.00 94.25 80 VAL A CA 1
ATOM 625 C C . VAL A 1 80 ? -5.921 -2.335 9.142 1.00 94.25 80 VAL A C 1
ATOM 627 O O . VAL A 1 80 ? -6.943 -2.561 9.786 1.00 94.25 80 VAL A O 1
ATOM 630 N N . ILE A 1 81 ? -4.784 -3.006 9.348 1.00 92.88 81 ILE A N 1
ATOM 631 C CA . ILE A 1 81 ? -4.635 -4.046 10.376 1.00 92.88 81 ILE A CA 1
ATOM 632 C C . ILE A 1 81 ? -4.836 -3.450 11.776 1.00 92.88 81 ILE A C 1
ATOM 634 O O . ILE A 1 81 ? -5.634 -3.975 12.546 1.00 92.88 81 ILE A O 1
ATOM 638 N N . LEU A 1 82 ? -4.183 -2.326 12.091 1.00 91.38 82 LEU A N 1
ATOM 639 C CA . LEU A 1 82 ? -4.325 -1.648 13.384 1.00 91.38 82 LEU A CA 1
ATOM 640 C C . LEU A 1 82 ? -5.774 -1.228 13.661 1.00 91.38 82 LEU A C 1
ATOM 642 O O . LEU A 1 82 ? -6.248 -1.389 14.782 1.00 91.38 82 LEU A O 1
ATOM 646 N N . ARG A 1 83 ? -6.503 -0.731 12.655 1.00 92.19 83 ARG A N 1
ATOM 647 C CA . ARG A 1 83 ? -7.932 -0.407 12.797 1.00 92.19 83 ARG A CA 1
ATOM 648 C C . ARG A 1 83 ? -8.774 -1.650 13.051 1.00 92.19 83 ARG A C 1
ATOM 650 O O . ARG A 1 83 ? -9.603 -1.609 13.940 1.00 92.19 83 ARG A O 1
ATOM 657 N N . ASN A 1 84 ? -8.537 -2.752 12.344 1.00 89.94 84 ASN A N 1
ATOM 658 C CA . ASN A 1 84 ? -9.307 -3.987 12.545 1.00 89.94 84 ASN A CA 1
ATOM 659 C C . ASN A 1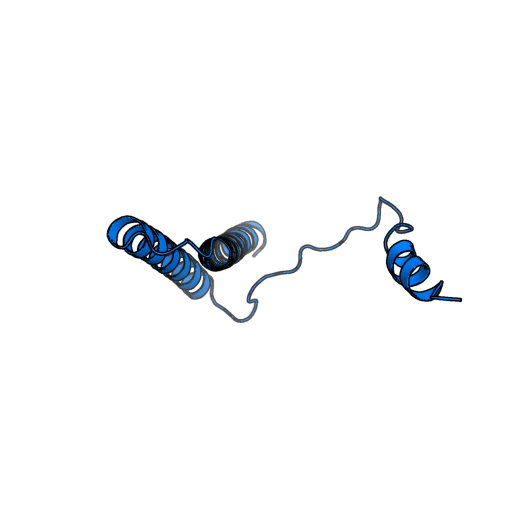 84 ? -9.027 -4.684 13.895 1.00 89.94 84 ASN A C 1
ATOM 661 O O . ASN A 1 84 ? -9.786 -5.569 14.277 1.00 89.94 84 ASN A O 1
ATOM 665 N N . LEU A 1 85 ? -7.921 -4.352 14.574 1.00 90.12 85 LEU A N 1
ATOM 666 C CA . LEU A 1 85 ? -7.546 -4.924 15.875 1.00 90.12 85 LEU A CA 1
ATOM 667 C C . LEU A 1 85 ? -7.969 -4.063 17.073 1.00 90.12 85 LEU A C 1
ATOM 669 O O . LEU A 1 85 ? -8.142 -4.601 18.165 1.00 90.12 85 LEU A O 1
ATOM 673 N N . PHE A 1 86 ? -8.068 -2.741 16.895 1.00 85.06 86 PHE A N 1
ATOM 674 C CA . PHE A 1 86 ? -8.201 -1.779 17.998 1.00 85.06 86 PHE A CA 1
ATOM 675 C C . PHE A 1 86 ? -9.379 -0.798 17.863 1.00 85.06 86 PHE A C 1
ATOM 677 O O . PHE A 1 86 ? -9.553 0.036 18.754 1.00 85.06 86 PHE A O 1
ATOM 684 N N . ASN A 1 87 ? -10.169 -0.885 16.786 1.00 77.44 87 ASN A N 1
ATOM 685 C CA . ASN A 1 87 ? -11.422 -0.148 16.595 1.00 77.44 87 ASN A CA 1
ATOM 686 C C . ASN A 1 87 ? -12.604 -1.122 16.454 1.00 77.44 87 ASN A C 1
ATOM 688 O O . ASN A 1 87 ? -13.698 -0.735 16.915 1.00 77.44 87 ASN A O 1
#

Mean predicted aligned error: 11.97 Å

pLDDT: mean 78.97, std 18.47, range [39.94, 97.81]